Protein AF-A0A353R2F7-F1 (afdb_monomer)

Foldseek 3Di:
DWEADPNDTDDDFDAPVVDDPDPVCCSVPDDRRNDDQWDFDCDPPDDADTQKIDGDQQKIWGADPVSDTDDIDGPDWDQVPHPDDTDRHHDPDDYDYDD

Nearest PDB structures (foldseek):
  8x18-assembly1_A  TM=8.969E-01  e=1.016E-05  Xanthomonas campestris pv. campestris str. ATCC 33913
  8x18-assembly1_B  TM=9.208E-01  e=1.940E-05  Xanthomonas campestris pv. campestris str. ATCC 33913
  8iox-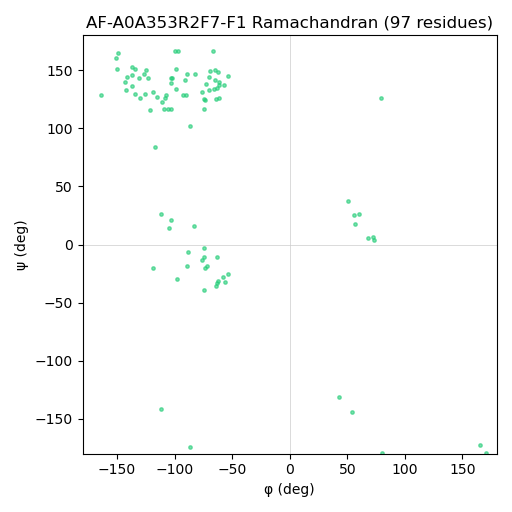assembly5_I  TM=8.883E-01  e=2.208E-05  Escherichia coli
  1txk-assembly1_A  TM=8.692E-01  e=5.122E-05  Escherichia coli
  8ip1-assembly1_A  TM=8.240E-01  e=1.267E-04  Escherichia coli

Radius of gyration: 16.74 Å; Cα contacts (8 Å, |Δi|>4): 137; chains: 1; bounding box: 38×36×47 Å

Structure (mmCIF, N/CA/C/O backbone):
data_AF-A0A353R2F7-F1
#
_entry.id   AF-A0A353R2F7-F1
#
loop_
_atom_site.group_PDB
_atom_site.id
_atom_site.type_symbol
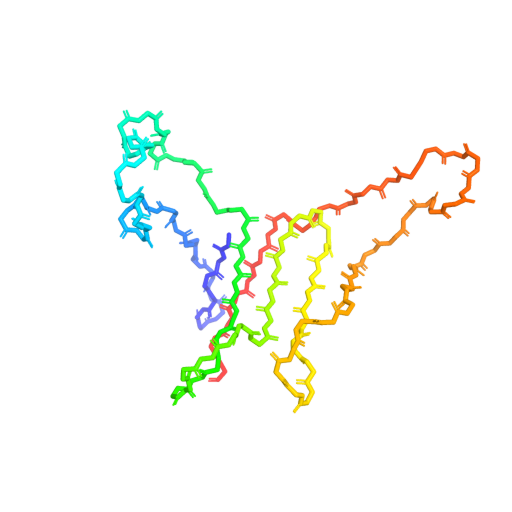_atom_site.label_atom_id
_atom_site.label_alt_id
_atom_site.label_comp_id
_atom_site.label_asym_id
_atom_site.label_entity_id
_atom_site.label_seq_id
_atom_site.pdbx_PDB_ins_code
_atom_site.Cartn_x
_atom_site.Cartn_y
_atom_site.Cartn_z
_atom_site.occupancy
_atom_site.B_iso_or_equiv
_atom_site.auth_seq_id
_atom_site.auth_comp_id
_atom_site.auth_asym_id
_atom_site.auth_atom_id
_atom_site.pdbx_PDB_model_num
ATOM 1 N N . ILE A 1 1 ? -0.934 -9.737 -1.947 1.00 96.88 1 ILE A N 1
ATOM 2 C CA . ILE A 1 1 ? -2.070 -9.200 -2.751 1.00 96.88 1 ILE A CA 1
ATOM 3 C C . ILE A 1 1 ? -2.659 -10.373 -3.510 1.00 96.88 1 ILE A C 1
ATOM 5 O O . ILE A 1 1 ? -1.889 -11.135 -4.081 1.00 96.88 1 ILE A O 1
ATOM 9 N N . HIS A 1 2 ? -3.978 -10.524 -3.511 1.00 97.81 2 HIS A N 1
ATOM 10 C CA . HIS A 1 2 ? -4.670 -11.637 -4.151 1.00 97.81 2 HIS A CA 1
ATOM 11 C C . HIS A 1 2 ? -5.681 -11.127 -5.168 1.00 97.81 2 HIS A C 1
ATOM 13 O O . HIS A 1 2 ? -6.346 -10.120 -4.928 1.00 97.81 2 HIS A O 1
ATOM 19 N N . 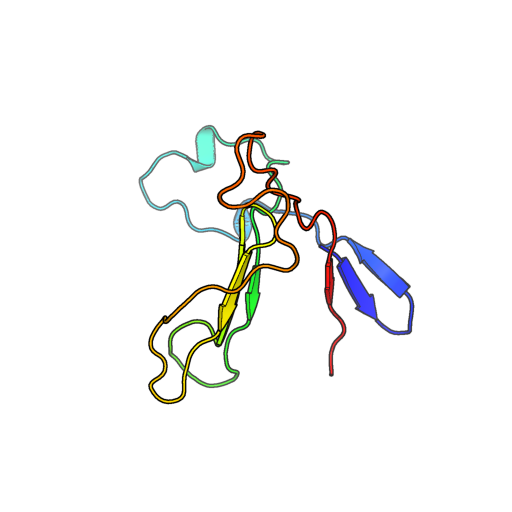VAL A 1 3 ? -5.803 -11.856 -6.270 1.00 97.25 3 VAL A N 1
ATOM 20 C CA . VAL A 1 3 ? -6.919 -11.744 -7.208 1.00 97.25 3 VAL A CA 1
ATOM 21 C C . VAL A 1 3 ? -7.991 -12.731 -6.751 1.00 97.25 3 VAL A C 1
ATOM 23 O O . VAL A 1 3 ? -7.665 -13.889 -6.479 1.00 97.25 3 VAL A O 1
ATOM 26 N N . LEU A 1 4 ? -9.227 -12.265 -6.600 1.00 97.50 4 LEU A N 1
ATOM 27 C CA . LEU A 1 4 ? -10.392 -13.068 -6.239 1.00 97.50 4 LEU A CA 1
ATOM 28 C C . LEU A 1 4 ? -11.269 -13.247 -7.482 1.00 97.50 4 LEU A C 1
ATOM 30 O O . LEU A 1 4 ? -11.774 -12.268 -8.021 1.00 97.50 4 LEU A O 1
ATOM 34 N N . GLU A 1 5 ? -11.429 -14.491 -7.925 1.00 96.44 5 GLU A N 1
ATOM 35 C CA . GLU A 1 5 ? -12.242 -14.879 -9.084 1.00 96.44 5 GLU A CA 1
ATOM 36 C C . GLU A 1 5 ? -13.078 -16.103 -8.690 1.00 96.44 5 GLU A C 1
ATOM 38 O O . GLU A 1 5 ? -12.547 -17.056 -8.117 1.00 96.44 5 GLU A O 1
ATOM 43 N N . ASP A 1 6 ? -14.392 -16.068 -8.933 1.00 94.69 6 ASP A N 1
ATOM 44 C CA . ASP A 1 6 ? -15.329 -17.158 -8.607 1.00 94.69 6 ASP A CA 1
ATOM 45 C C . ASP A 1 6 ? -15.226 -17.665 -7.150 1.00 94.69 6 ASP A C 1
ATOM 47 O O . ASP A 1 6 ? -15.308 -18.862 -6.860 1.00 94.69 6 ASP A O 1
ATOM 51 N N . GLY A 1 7 ? -15.002 -16.744 -6.204 1.00 94.75 7 GLY A N 1
ATOM 52 C CA . GLY A 1 7 ? -14.830 -17.059 -4.782 1.00 94.75 7 GLY A CA 1
ATOM 53 C C . GLY A 1 7 ? -13.499 -17.738 -4.427 1.00 94.75 7 GLY A C 1
ATOM 54 O O . GLY A 1 7 ? -13.308 -18.133 -3.275 1.00 94.75 7 GLY A O 1
ATOM 55 N N . GLN A 1 8 ? -12.567 -17.866 -5.374 1.00 96.88 8 GLN A N 1
ATOM 56 C CA . GLN A 1 8 ? -11.231 -18.419 -5.158 1.00 96.88 8 GLN A CA 1
ATOM 57 C C . GLN A 1 8 ? -10.164 -17.327 -5.226 1.00 96.88 8 GLN A C 1
ATOM 59 O O . GLN A 1 8 ? -10.061 -16.574 -6.192 1.00 96.88 8 GLN A O 1
ATOM 64 N N . ALA A 1 9 ? -9.345 -17.245 -4.178 1.00 97.88 9 ALA A N 1
ATOM 65 C CA . ALA A 1 9 ? -8.255 -16.285 -4.097 1.00 97.88 9 ALA A CA 1
ATOM 66 C C . ALA A 1 9 ? -6.951 -16.897 -4.620 1.00 97.88 9 ALA A C 1
ATOM 68 O O . ALA A 1 9 ? -6.509 -17.942 -4.139 1.00 97.88 9 ALA A O 1
ATOM 69 N N . ARG A 1 10 ? -6.286 -16.202 -5.544 1.00 97.25 10 ARG A N 1
ATOM 70 C CA . ARG A 1 10 ? -4.940 -16.532 -6.020 1.00 97.25 10 ARG A CA 1
ATOM 71 C C . ARG A 1 10 ? -3.984 -15.387 -5.723 1.00 97.25 10 ARG A C 1
ATOM 73 O O . ARG A 1 10 ? -4.261 -14.236 -6.051 1.00 97.2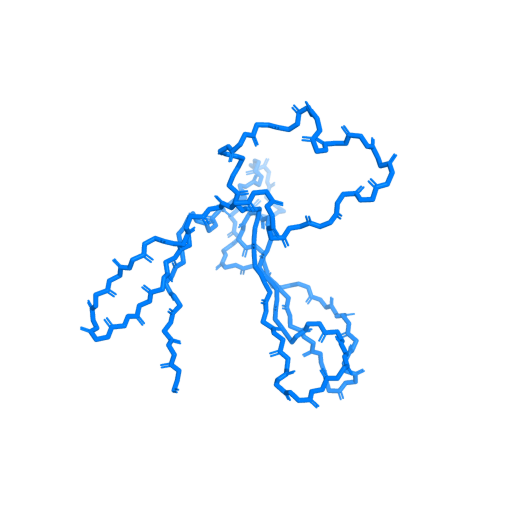5 10 ARG A O 1
ATOM 80 N N . GLU A 1 11 ? -2.828 -15.700 -5.148 1.00 96.75 11 GLU A N 1
ATOM 81 C CA . GLU A 1 11 ? -1.787 -14.699 -4.919 1.00 96.75 11 GLU A CA 1
ATOM 82 C C . GLU A 1 11 ? -1.263 -14.120 -6.246 1.00 96.75 11 GLU A C 1
ATOM 84 O O . GLU A 1 11 ? -0.985 -14.837 -7.216 1.00 96.75 11 GLU A O 1
ATOM 89 N N . LEU A 1 12 ? -1.130 -12.794 -6.288 1.00 95.75 12 LEU A N 1
ATOM 90 C CA . LEU A 1 12 ? -0.413 -12.092 -7.340 1.00 95.75 12 LEU A CA 1
ATOM 91 C C . LEU A 1 12 ? 1.068 -12.038 -6.965 1.00 95.75 12 LEU A C 1
ATOM 93 O O . LEU A 1 12 ? 1.482 -11.216 -6.147 1.00 95.75 12 LEU A O 1
ATOM 97 N N . MET A 1 13 ? 1.860 -12.902 -7.593 1.00 95.50 13 MET A N 1
ATOM 98 C CA . MET A 1 13 ? 3.302 -12.951 -7.368 1.00 95.50 13 ME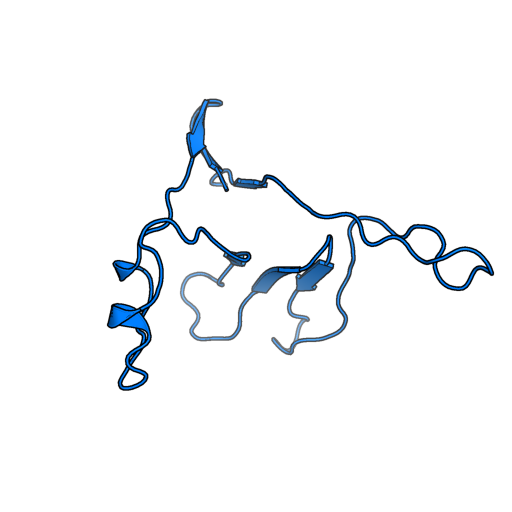T A CA 1
ATOM 99 C C . MET A 1 13 ? 3.991 -11.719 -7.954 1.00 95.50 13 MET A C 1
ATOM 101 O O . MET A 1 13 ? 3.758 -11.355 -9.111 1.00 95.50 13 MET A O 1
ATOM 105 N N . TYR A 1 14 ? 4.877 -11.111 -7.165 1.00 95.19 14 TYR A N 1
ATOM 106 C CA . TYR A 1 14 ? 5.792 -10.083 -7.650 1.00 95.19 14 TYR A CA 1
ATOM 107 C C . TYR A 1 14 ? 6.704 -10.654 -8.731 1.00 95.19 14 TYR A C 1
ATOM 109 O O . TYR A 1 14 ? 7.214 -11.771 -8.614 1.00 95.19 14 TYR A O 1
ATOM 117 N N . ARG A 1 15 ? 6.944 -9.854 -9.767 1.00 93.25 15 ARG A N 1
ATOM 118 C CA . ARG A 1 15 ? 7.982 -10.119 -10.751 1.00 93.25 15 ARG A CA 1
ATOM 119 C C . ARG A 1 15 ? 8.726 -8.818 -11.065 1.00 93.25 15 ARG A C 1
ATOM 121 O O . ARG A 1 15 ? 8.070 -7.791 -11.253 1.00 93.25 15 ARG A O 1
ATOM 128 N N . PRO A 1 16 ? 10.069 -8.840 -11.158 1.00 91.88 16 PRO A N 1
ATOM 129 C CA . PRO A 1 16 ? 10.846 -7.645 -11.493 1.00 91.88 16 PRO A CA 1
ATOM 130 C C . PRO A 1 16 ? 10.464 -7.011 -12.838 1.00 91.88 16 PRO A C 1
ATOM 132 O O . PRO A 1 16 ? 10.605 -5.806 -13.006 1.00 91.88 16 PRO A O 1
ATOM 135 N N . ASP A 1 17 ? 9.955 -7.801 -13.787 1.00 92.00 17 ASP A N 1
ATOM 136 C CA . ASP A 1 17 ? 9.560 -7.341 -15.124 1.00 92.00 17 ASP A CA 1
ATOM 1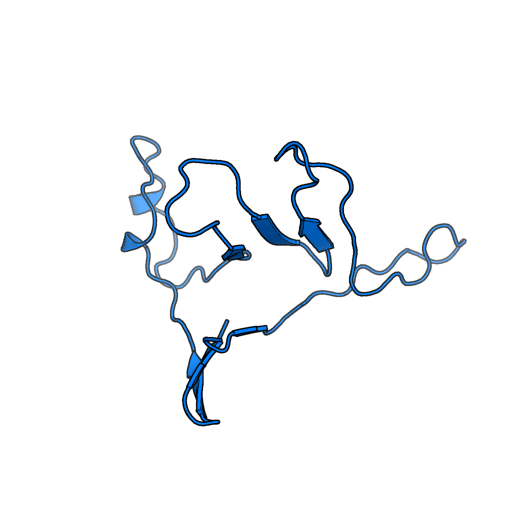37 C C . ASP A 1 17 ? 8.247 -6.541 -15.156 1.00 92.00 17 ASP A C 1
ATOM 139 O O . ASP A 1 17 ? 7.889 -5.998 -16.198 1.00 92.00 17 ASP A O 1
ATOM 143 N N . TYR A 1 18 ? 7.560 -6.388 -14.021 1.00 93.69 18 TYR A N 1
ATOM 144 C CA . TYR A 1 18 ? 6.471 -5.417 -13.875 1.00 93.69 18 TYR A CA 1
ATOM 145 C C . TYR A 1 18 ? 6.96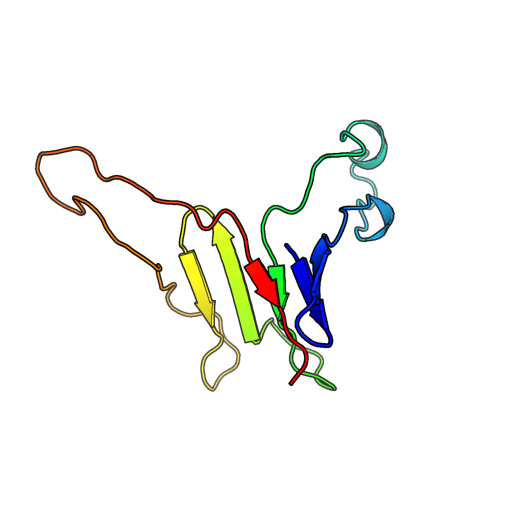0 -3.967 -13.751 1.00 93.69 18 TYR A C 1
ATOM 147 O O . TYR A 1 18 ? 6.149 -3.043 -13.816 1.00 93.69 18 TYR A O 1
ATOM 155 N N . PHE A 1 19 ? 8.265 -3.750 -13.562 1.00 93.81 19 PHE A N 1
ATOM 156 C CA . PHE A 1 19 ? 8.844 -2.437 -13.300 1.00 93.81 19 PHE A CA 1
ATOM 157 C C . PHE A 1 19 ? 9.980 -2.115 -14.272 1.00 93.81 19 PHE A C 1
ATOM 159 O O . PHE A 1 19 ? 10.769 -2.975 -14.660 1.00 93.81 19 PHE A O 1
ATOM 166 N N . THR A 1 20 ? 10.111 -0.831 -14.605 1.00 93.00 20 THR A N 1
ATOM 167 C CA . THR A 1 20 ? 11.262 -0.307 -15.346 1.00 93.00 20 THR A CA 1
ATOM 168 C C . THR A 1 20 ? 12.188 0.418 -14.380 1.00 93.00 20 THR A C 1
ATOM 170 O O . THR A 1 20 ? 11.822 1.446 -13.816 1.00 93.00 20 THR A O 1
ATOM 173 N N . TYR A 1 21 ? 13.412 -0.085 -14.225 1.00 91.56 21 TYR A N 1
ATOM 174 C CA . TYR A 1 21 ? 14.428 0.514 -13.347 1.00 91.56 21 TYR A CA 1
ATOM 175 C C . TYR A 1 21 ? 15.292 1.574 -14.046 1.00 91.56 21 TYR A C 1
ATOM 177 O O . TYR A 1 21 ? 16.102 2.240 -13.400 1.00 91.56 21 TYR A O 1
ATOM 185 N N . GLY A 1 22 ? 15.142 1.746 -15.363 1.00 91.19 22 GLY A N 1
ATOM 186 C CA . GLY A 1 22 ? 15.955 2.673 -16.151 1.00 91.19 22 GLY A CA 1
ATOM 187 C C . GLY A 1 22 ? 17.459 2.422 -15.975 1.00 91.19 22 GLY A C 1
ATOM 188 O O . GLY A 1 22 ? 17.900 1.289 -15.814 1.00 91.19 22 GLY A O 1
ATOM 189 N N . GLY A 1 23 ? 18.258 3.490 -15.973 1.00 93.06 23 GLY A N 1
ATOM 190 C CA . GLY A 1 23 ? 19.715 3.424 -15.786 1.00 93.06 23 GLY A CA 1
ATOM 191 C C . GLY A 1 23 ? 20.185 3.346 -14.329 1.00 93.06 23 GLY A C 1
ATOM 192 O O . GLY A 1 23 ? 21.350 3.626 -14.065 1.00 93.06 23 GLY A O 1
ATOM 193 N N . THR A 1 24 ? 19.305 3.030 -13.374 1.00 94.62 24 THR A N 1
ATOM 194 C CA . THR A 1 24 ? 19.643 3.067 -11.937 1.00 94.62 24 THR A CA 1
ATOM 195 C C . THR A 1 24 ? 20.554 1.921 -11.491 1.00 94.62 24 THR A C 1
ATOM 197 O O . THR A 1 24 ? 21.193 2.023 -10.448 1.00 94.62 24 THR A O 1
ATOM 200 N N . GLY A 1 25 ? 20.610 0.824 -12.256 1.00 93.06 25 GLY A N 1
ATOM 201 C CA . GLY A 1 25 ? 21.334 -0.397 -11.888 1.00 93.06 25 GLY A CA 1
ATOM 202 C C . GLY A 1 25 ? 20.662 -1.222 -10.783 1.00 93.06 25 GLY A C 1
ATOM 203 O O . GLY A 1 25 ? 21.226 -2.230 -10.357 1.00 93.06 25 GLY A O 1
ATOM 204 N N . LEU A 1 26 ? 19.472 -0.815 -10.319 1.00 91.75 26 LEU A N 1
ATOM 205 C CA . LEU A 1 26 ? 18.713 -1.516 -9.278 1.00 91.75 26 LEU A CA 1
ATOM 206 C C . LEU A 1 26 ? 18.283 -2.922 -9.715 1.00 91.75 26 LEU A C 1
ATOM 208 O O . LEU A 1 26 ? 18.288 -3.848 -8.909 1.00 91.75 26 LEU A O 1
ATOM 212 N N . ASP A 1 27 ? 18.001 -3.102 -11.002 1.00 88.94 27 ASP A N 1
ATOM 213 C CA . ASP A 1 27 ? 17.672 -4.383 -11.634 1.00 88.94 27 ASP A CA 1
ATOM 214 C C . ASP A 1 27 ? 18.726 -5.476 -11.385 1.00 88.94 27 ASP A C 1
ATOM 216 O O . ASP A 1 27 ? 18.405 -6.664 -11.388 1.00 88.94 27 ASP A O 1
ATOM 220 N N . LYS A 1 28 ? 19.981 -5.084 -11.131 1.00 89.94 28 LYS A N 1
ATOM 221 C CA . LYS A 1 28 ? 21.104 -6.005 -10.900 1.00 89.94 28 LYS A CA 1
ATOM 222 C C . LYS A 1 28 ? 21.291 -6.398 -9.439 1.00 89.94 28 LYS A C 1
ATOM 224 O O . LYS A 1 28 ? 21.997 -7.369 -9.176 1.00 89.94 28 LYS A O 1
ATOM 229 N N . ILE A 1 29 ? 20.729 -5.632 -8.503 1.00 93.56 29 ILE A N 1
ATOM 230 C CA . ILE A 1 29 ? 20.997 -5.786 -7.064 1.00 93.56 29 ILE A CA 1
ATOM 231 C C . ILE A 1 29 ? 19.756 -6.125 -6.242 1.00 93.56 29 ILE A C 1
ATOM 233 O O . ILE A 1 29 ? 19.895 -6.625 -5.127 1.00 93.56 29 ILE A O 1
ATOM 237 N N . LEU A 1 30 ? 18.552 -5.855 -6.753 1.00 92.31 30 LEU A N 1
ATOM 238 C CA . LEU A 1 30 ? 17.328 -6.155 -6.021 1.00 92.31 30 LEU A CA 1
ATOM 239 C C . LEU A 1 30 ? 17.050 -7.670 -5.995 1.00 92.31 30 LEU A C 1
ATOM 241 O O . LEU A 1 30 ? 17.183 -8.340 -7.024 1.00 92.31 30 LEU A O 1
ATOM 245 N N . PRO A 1 31 ? 16.617 -8.214 -4.842 1.00 92.38 31 PRO A N 1
ATOM 246 C CA . PRO A 1 31 ? 16.096 -9.572 -4.755 1.00 92.38 31 PRO A CA 1
ATOM 247 C C . PRO A 1 31 ? 14.966 -9.835 -5.756 1.00 92.38 31 PRO A C 1
ATOM 249 O O . PRO A 1 31 ? 14.132 -8.968 -6.035 1.00 92.38 31 PRO A O 1
ATOM 252 N N . LYS A 1 32 ? 14.910 -11.064 -6.280 1.00 89.19 32 LYS A N 1
ATOM 253 C CA . LYS A 1 32 ? 13.861 -11.474 -7.231 1.00 89.19 32 LYS A CA 1
ATOM 254 C C . LYS A 1 32 ? 12.491 -11.644 -6.569 1.00 89.19 32 LYS A C 1
ATOM 256 O O . LYS A 1 32 ? 11.484 -11.633 -7.266 1.00 89.19 32 LYS A O 1
ATOM 261 N N . ASP A 1 33 ? 12.466 -11.784 -5.252 1.00 90.62 33 ASP A N 1
ATOM 262 C CA . ASP A 1 33 ? 11.321 -12.075 -4.391 1.00 90.62 33 ASP A CA 1
ATOM 263 C C . ASP A 1 33 ? 10.944 -10.889 -3.482 1.00 90.62 33 ASP A C 1
ATOM 265 O O . ASP A 1 33 ? 10.354 -11.074 -2.424 1.00 90.62 33 ASP A O 1
ATOM 269 N N . LEU A 1 34 ? 11.255 -9.656 -3.906 1.00 92.94 34 LEU A N 1
ATOM 270 C CA . LEU A 1 34 ? 11.061 -8.429 -3.118 1.00 92.94 34 LEU A CA 1
ATOM 271 C C . LEU A 1 34 ? 9.613 -8.205 -2.632 1.00 92.94 34 LEU A C 1
ATOM 273 O O . LEU A 1 34 ? 9.396 -7.624 -1.570 1.00 92.94 34 LEU A O 1
ATOM 277 N N . GLY A 1 35 ? 8.627 -8.642 -3.418 1.00 93.25 35 GLY A N 1
ATOM 278 C CA . GLY A 1 35 ? 7.212 -8.388 -3.153 1.00 93.25 35 GLY A CA 1
ATOM 279 C C . GLY A 1 35 ? 6.749 -6.990 -3.582 1.00 93.25 35 GLY A C 1
ATOM 280 O O . GLY A 1 35 ? 7.504 -6.185 -4.129 1.00 93.25 35 GLY A O 1
ATOM 281 N N . PHE A 1 36 ? 5.468 -6.702 -3.345 1.00 96.06 36 PHE A N 1
ATOM 282 C CA . PHE A 1 36 ? 4.866 -5.398 -3.628 1.00 96.06 36 PHE A CA 1
ATOM 283 C C . PHE A 1 36 ? 4.789 -4.539 -2.365 1.00 96.06 36 PHE A C 1
ATOM 285 O O . PHE A 1 36 ? 4.295 -4.993 -1.337 1.00 96.06 36 PHE A O 1
ATOM 292 N N . ALA A 1 37 ? 5.189 -3.269 -2.463 1.00 95.50 37 ALA A N 1
ATOM 293 C CA . ALA A 1 37 ? 5.051 -2.299 -1.369 1.00 95.50 37 ALA A CA 1
ATOM 294 C C . ALA A 1 37 ? 3.613 -1.763 -1.190 1.00 95.50 37 ALA A C 1
ATOM 296 O O . ALA A 1 37 ? 3.312 -1.090 -0.206 1.00 95.50 37 ALA A O 1
ATOM 297 N N . GLY A 1 38 ? 2.744 -1.999 -2.171 1.00 96.69 38 GLY A N 1
ATOM 298 C CA . GLY A 1 38 ? 1.398 -1.449 -2.252 1.00 96.69 38 GLY A CA 1
ATOM 299 C C . GLY A 1 38 ? 0.829 -1.630 -3.655 1.00 96.69 38 GLY A C 1
ATOM 300 O O . GLY A 1 38 ? 1.440 -2.288 -4.499 1.00 96.69 38 GLY A O 1
ATOM 301 N N . PHE A 1 39 ? -0.328 -1.034 -3.915 1.00 96.44 39 PHE A N 1
ATOM 302 C CA . PHE A 1 39 ? -0.939 -1.018 -5.242 1.00 96.44 39 PHE A CA 1
ATOM 303 C C . PHE A 1 39 ? -1.745 0.261 -5.452 1.00 96.44 39 PHE A C 1
ATOM 305 O O . PHE A 1 39 ? -2.076 0.983 -4.509 1.00 96.44 39 PHE A O 1
ATOM 312 N N . ARG A 1 40 ? -2.067 0.527 -6.716 1.00 94.12 40 ARG A N 1
ATOM 313 C CA . ARG A 1 40 ? -2.911 1.642 -7.128 1.00 94.12 40 ARG A CA 1
ATOM 314 C C . ARG A 1 40 ? -3.937 1.188 -8.153 1.00 94.12 40 ARG A C 1
ATOM 316 O O . ARG A 1 40 ? -3.670 0.262 -8.915 1.00 94.12 40 ARG A O 1
ATOM 323 N N . VAL A 1 41 ? -5.075 1.863 -8.175 1.00 92.25 41 VAL A N 1
ATOM 324 C CA . VAL A 1 41 ? -6.155 1.658 -9.137 1.00 92.25 41 VAL A CA 1
ATOM 325 C C . VAL A 1 41 ? -6.168 2.844 -10.090 1.00 92.25 41 VAL A C 1
ATOM 327 O O . VAL A 1 41 ? -6.146 4.002 -9.667 1.00 92.25 41 VAL A O 1
ATOM 330 N N . LEU A 1 42 ? -6.156 2.542 -11.384 1.00 89.94 42 LEU A N 1
ATOM 331 C CA . LEU A 1 42 ? -6.183 3.531 -12.456 1.00 89.94 42 LEU A CA 1
ATOM 332 C C . LEU A 1 42 ? -7.608 3.680 -12.986 1.00 89.94 42 LEU A C 1
ATOM 334 O O . LEU A 1 42 ? -8.381 2.725 -12.962 1.00 89.94 42 LEU A O 1
ATOM 338 N N . ASN A 1 43 ? -7.931 4.867 -13.495 1.00 86.00 43 ASN A N 1
ATOM 339 C CA . ASN A 1 43 ? -9.162 5.071 -14.248 1.00 86.00 43 ASN A CA 1
ATOM 340 C C . ASN A 1 43 ? -9.017 4.449 -15.641 1.00 86.00 43 ASN A C 1
ATOM 342 O O . ASN A 1 43 ? -8.087 4.781 -16.377 1.00 86.00 43 ASN A O 1
ATOM 346 N N . GLU A 1 44 ? -9.940 3.566 -16.012 1.00 82.31 44 GLU A N 1
ATOM 347 C CA . GLU A 1 44 ? -9.947 2.952 -17.339 1.00 82.31 44 GLU A CA 1
ATOM 348 C C . GLU A 1 44 ? -10.105 4.016 -18.439 1.00 82.31 44 GLU A C 1
ATOM 350 O O . GLU A 1 44 ? -10.892 4.956 -18.315 1.00 82.31 44 GLU A O 1
ATOM 355 N N . GLY A 1 45 ? -9.328 3.887 -19.519 1.00 79.25 45 GLY A N 1
ATOM 356 C CA . GLY A 1 45 ? -9.437 4.755 -20.696 1.00 79.25 45 GLY A CA 1
ATOM 357 C C . GLY A 1 45 ? -9.029 6.219 -20.486 1.00 79.25 45 GLY A C 1
ATOM 358 O O . GLY A 1 45 ? -9.182 7.021 -21.407 1.00 79.25 45 GLY A O 1
ATOM 359 N N . LYS A 1 46 ? -8.499 6.588 -19.312 1.00 73.50 46 LYS A N 1
ATOM 360 C CA . LYS A 1 46 ? -7.958 7.924 -19.040 1.00 73.50 46 LYS A CA 1
ATOM 361 C C . LYS A 1 46 ? -6.461 7.864 -18.782 1.00 73.50 46 LYS A C 1
ATOM 363 O O . LYS A 1 46 ? -6.001 7.172 -17.878 1.00 73.50 46 LYS A O 1
ATOM 368 N N . GLU A 1 47 ? -5.711 8.678 -19.516 1.00 75.38 47 GLU A N 1
ATOM 369 C CA . GLU A 1 47 ? -4.378 9.068 -19.068 1.00 75.38 47 GLU A CA 1
ATOM 370 C C . GLU A 1 47 ? -4.521 10.076 -17.923 1.00 75.38 47 GLU A C 1
ATOM 372 O O . GLU A 1 47 ? -5.220 11.082 -18.051 1.00 75.38 47 GLU A O 1
ATOM 377 N N . GLY A 1 48 ? -3.913 9.783 -16.775 1.00 77.62 48 GLY A N 1
ATOM 378 C CA . GLY A 1 48 ? -4.074 10.603 -15.581 1.00 77.62 48 GLY A CA 1
ATOM 379 C C . GLY A 1 48 ? -3.489 9.967 -14.318 1.00 77.62 48 GLY A C 1
ATOM 380 O O . GLY A 1 48 ? -2.895 8.885 -14.377 1.00 77.62 48 GLY A O 1
ATOM 381 N N . PRO A 1 49 ? -3.614 10.653 -13.170 1.00 84.12 49 PRO A N 1
ATOM 382 C CA . PRO A 1 49 ? -3.166 10.138 -11.881 1.00 84.12 49 PRO A CA 1
ATOM 383 C C . PRO A 1 49 ? -3.989 8.922 -11.433 1.00 84.12 49 PRO A C 1
ATOM 385 O O . PRO A 1 49 ? -5.047 8.620 -11.991 1.00 84.12 49 PRO A O 1
ATOM 388 N N . ASP A 1 50 ? -3.486 8.206 -10.421 1.00 87.69 50 ASP A N 1
ATOM 389 C CA . ASP A 1 50 ? -4.248 7.110 -9.823 1.00 87.69 50 ASP A CA 1
ATOM 390 C C . ASP A 1 50 ? -5.524 7.612 -9.136 1.00 87.69 50 ASP A C 1
ATOM 392 O O . ASP A 1 50 ? -5.534 8.668 -8.503 1.00 87.69 50 ASP A O 1
ATOM 396 N N . TRP A 1 51 ? -6.605 6.837 -9.267 1.00 88.31 51 TRP A N 1
ATOM 397 C CA . TRP A 1 51 ? -7.861 7.099 -8.566 1.00 88.31 51 TRP A CA 1
ATOM 398 C C . TRP A 1 51 ? -7.751 6.730 -7.088 1.00 88.31 51 TRP A C 1
ATOM 400 O O . TRP A 1 51 ? -8.246 7.458 -6.236 1.00 88.31 51 TRP A O 1
ATOM 410 N N . LEU A 1 52 ? -7.074 5.623 -6.778 1.00 91.75 52 LEU A N 1
ATOM 411 C CA . LEU A 1 52 ? -6.920 5.085 -5.428 1.00 91.75 52 LEU A CA 1
ATOM 412 C C . LEU A 1 52 ? -5.521 4.489 -5.279 1.00 91.75 52 LEU A C 1
ATOM 414 O O . LEU A 1 52 ? -5.047 3.806 -6.184 1.00 91.75 52 LEU A O 1
ATOM 418 N N . ALA A 1 53 ? -4.870 4.692 -4.137 1.00 94.62 53 ALA A N 1
ATOM 419 C CA . ALA A 1 53 ? -3.577 4.082 -3.843 1.00 94.62 53 ALA A CA 1
ATOM 420 C C . ALA A 1 53 ? -3.472 3.659 -2.375 1.00 94.62 53 ALA A C 1
ATOM 422 O O . ALA A 1 53 ? -3.768 4.448 -1.477 1.00 94.62 53 ALA A O 1
ATOM 423 N N . PHE A 1 54 ? -2.997 2.434 -2.150 1.00 97.31 54 PHE A N 1
ATOM 424 C CA . PHE A 1 54 ? -2.657 1.875 -0.841 1.00 97.31 54 PHE A CA 1
ATOM 425 C C . PHE A 1 54 ? -1.143 1.711 -0.743 1.00 97.31 54 PHE A C 1
ATOM 427 O O . PHE A 1 54 ? -0.546 1.011 -1.564 1.00 97.31 54 PHE A O 1
ATOM 434 N N . GLN A 1 55 ? -0.522 2.334 0.259 1.00 96.38 55 GLN A N 1
ATOM 435 C CA . GLN A 1 55 ? 0.912 2.202 0.513 1.00 96.38 55 GLN A CA 1
ATOM 436 C C . GLN A 1 55 ? 1.265 2.686 1.924 1.00 96.38 55 GLN A C 1
ATOM 438 O O . GLN A 1 55 ? 0.958 3.819 2.284 1.00 96.38 55 GLN A O 1
ATOM 443 N N . GLY A 1 56 ? 1.989 1.852 2.675 1.00 96.50 56 GLY A N 1
ATOM 444 C CA . GLY A 1 56 ? 2.527 2.198 3.993 1.00 96.50 56 GLY A CA 1
ATOM 445 C C . GLY A 1 56 ? 1.500 2.112 5.127 1.00 96.50 56 GLY A C 1
ATOM 446 O O . GLY A 1 56 ? 0.441 2.734 5.083 1.00 96.50 56 GLY A O 1
ATOM 447 N N . ALA A 1 57 ? 1.836 1.352 6.175 1.00 97.69 57 ALA A N 1
ATOM 448 C CA . ALA A 1 57 ? 0.942 1.067 7.299 1.00 97.69 57 ALA A CA 1
ATOM 449 C C . ALA A 1 57 ? -0.494 0.755 6.819 1.00 97.69 57 ALA A C 1
ATOM 451 O O . ALA A 1 57 ? -0.675 -0.073 5.924 1.00 97.69 57 ALA A O 1
ATOM 452 N N . SER A 1 58 ? -1.511 1.383 7.403 1.00 98.00 58 SER A N 1
ATOM 453 C CA . SER A 1 58 ? -2.905 1.253 6.972 1.00 98.00 58 SER A CA 1
ATOM 454 C C . SER A 1 58 ? -3.377 2.466 6.170 1.00 98.00 58 SER A C 1
ATOM 456 O O . SER A 1 58 ? -4.578 2.716 6.091 1.00 98.00 58 SER A O 1
ATOM 458 N N . TYR A 1 59 ? -2.453 3.238 5.587 1.00 97.75 59 TYR A N 1
ATOM 459 C CA . TYR A 1 59 ? -2.779 4.446 4.838 1.00 97.75 59 TYR A CA 1
ATOM 460 C C . TYR A 1 59 ? -3.205 4.142 3.405 1.00 97.75 59 TYR A C 1
ATOM 462 O O . TYR A 1 59 ? -2.701 3.235 2.736 1.00 97.75 59 TYR A O 1
ATOM 470 N N . PHE A 1 60 ? -4.123 4.968 2.920 1.00 96.62 60 PHE A N 1
ATOM 471 C CA . PHE A 1 60 ? -4.535 5.004 1.529 1.00 96.62 60 PHE A CA 1
ATOM 472 C C . PHE A 1 60 ? -5.002 6.405 1.150 1.00 96.62 60 PHE A C 1
ATOM 474 O O . PHE A 1 60 ? -5.336 7.231 2.001 1.00 96.62 60 PHE A O 1
ATOM 481 N N . ARG A 1 61 ? -5.030 6.688 -0.147 1.00 93.69 61 ARG A N 1
ATOM 482 C CA . ARG A 1 61 ? -5.492 7.968 -0.689 1.00 93.69 61 ARG A CA 1
ATOM 483 C C . ARG A 1 61 ? -6.364 7.747 -1.910 1.00 93.69 61 ARG A C 1
ATOM 485 O O . ARG A 1 61 ? -6.156 6.781 -2.635 1.00 93.69 61 ARG A O 1
ATOM 492 N N . THR A 1 62 ? -7.273 8.681 -2.152 1.00 90.88 62 THR A N 1
ATOM 493 C CA . THR A 1 62 ? -8.099 8.741 -3.361 1.00 90.88 62 THR A CA 1
ATOM 494 C C . THR A 1 62 ? -7.944 10.104 -4.027 1.00 90.88 62 THR A C 1
ATOM 496 O O . THR A 1 62 ? -7.704 11.103 -3.339 1.00 90.88 62 THR A O 1
ATOM 499 N N . SER A 1 63 ? -8.081 10.165 -5.350 1.00 86.94 63 SER A N 1
ATOM 500 C CA . SER A 1 63 ? -8.197 11.437 -6.057 1.00 86.94 63 SER A CA 1
ATOM 501 C C . SER A 1 63 ? -9.547 12.096 -5.753 1.00 86.94 63 SER A C 1
ATOM 503 O O . SER A 1 63 ? -10.561 11.426 -5.539 1.00 86.94 63 SER A O 1
ATOM 505 N N . GLY A 1 64 ? -9.540 13.428 -5.668 1.00 81.00 64 GLY A N 1
ATOM 506 C CA . GLY A 1 64 ? -10.755 14.239 -5.583 1.00 81.00 64 GLY A CA 1
ATOM 507 C C . GLY A 1 64 ? -11.325 14.584 -6.969 1.00 81.00 64 GLY A C 1
ATOM 508 O O . GLY A 1 64 ? -10.771 14.170 -7.983 1.00 81.00 64 GLY A O 1
ATOM 509 N N . PRO A 1 65 ? -12.378 15.419 -7.048 1.00 81.19 65 PRO A N 1
ATOM 510 C CA . PRO A 1 65 ? -13.046 15.778 -8.310 1.00 81.19 65 PRO A CA 1
ATOM 511 C C . PRO A 1 65 ? -12.169 16.543 -9.319 1.00 81.19 65 PRO A C 1
ATOM 513 O O . PRO A 1 65 ? -12.571 16.721 -10.463 1.00 81.19 65 PRO A O 1
ATOM 516 N N . PHE A 1 66 ? -10.991 17.008 -8.900 1.00 83.25 66 PHE A N 1
ATOM 517 C CA . PHE A 1 66 ? -10.014 17.694 -9.751 1.00 83.25 66 PHE A CA 1
ATOM 518 C C . PHE A 1 66 ? -8.810 16.812 -10.103 1.00 83.25 66 PHE A C 1
ATOM 520 O O . PHE A 1 66 ? -7.774 17.334 -10.503 1.00 83.25 66 PHE A O 1
ATOM 527 N N . ASP A 1 67 ? -8.906 15.498 -9.870 1.00 78.44 67 ASP A N 1
ATOM 528 C CA . ASP A 1 67 ? -7.833 14.523 -10.097 1.00 78.44 67 ASP A CA 1
ATOM 529 C C . ASP A 1 67 ? -6.521 14.846 -9.346 1.00 78.44 67 ASP A C 1
ATOM 531 O O . ASP A 1 67 ? -5.460 14.304 -9.631 1.00 78.44 67 ASP A O 1
ATOM 535 N N . GLN A 1 68 ? -6.574 15.710 -8.330 1.00 80.25 68 GLN A N 1
ATOM 536 C CA . GLN A 1 68 ? -5.420 16.062 -7.511 1.00 80.25 68 GLN A CA 1
ATOM 537 C C . GLN A 1 68 ? -5.311 15.131 -6.300 1.00 80.25 68 GLN A C 1
ATOM 539 O O . GLN A 1 68 ? -6.317 14.811 -5.657 1.00 80.25 68 GLN A O 1
ATOM 544 N N . TYR A 1 69 ? -4.080 14.750 -5.940 1.00 75.69 69 TYR A N 1
ATOM 545 C CA . TYR A 1 69 ? -3.835 14.126 -4.641 1.00 75.69 69 TYR A CA 1
ATOM 546 C C . TYR A 1 69 ? -4.155 15.099 -3.511 1.00 75.69 69 TYR A C 1
ATOM 548 O O . TYR A 1 69 ? -3.622 16.207 -3.452 1.00 75.69 69 TYR A O 1
ATOM 556 N N . GLY A 1 70 ? -5.022 14.647 -2.611 1.00 77.00 70 GLY A N 1
ATOM 557 C CA . GLY A 1 70 ? -5.391 15.355 -1.396 1.00 77.00 70 GLY A CA 1
ATOM 558 C C . GLY A 1 70 ? -4.890 14.642 -0.143 1.00 77.00 70 GLY A C 1
ATOM 559 O O . GLY A 1 70 ? -3.788 14.096 -0.096 1.00 77.00 70 GLY A O 1
ATOM 560 N N . LEU A 1 71 ? -5.731 14.664 0.889 1.00 85.75 71 LEU A N 1
ATOM 561 C CA . LEU A 1 71 ? -5.470 14.023 2.173 1.00 85.75 71 LEU A CA 1
ATOM 562 C C . LEU A 1 71 ? -5.398 12.495 2.036 1.00 85.75 71 LEU A C 1
ATOM 564 O O . LEU A 1 71 ? -6.066 11.894 1.196 1.00 85.75 71 LEU A O 1
ATOM 568 N N . SER A 1 72 ? -4.605 11.870 2.904 1.00 92.75 72 SER A N 1
ATOM 569 C CA . SER A 1 72 ? -4.647 10.419 3.100 1.00 92.75 72 SER A CA 1
ATOM 570 C C . SER A 1 72 ? -5.665 10.069 4.181 1.00 92.75 72 SER A C 1
ATOM 572 O O . SER A 1 72 ? -5.832 10.807 5.153 1.00 92.75 72 SER A O 1
ATOM 574 N N . ALA A 1 73 ? -6.306 8.920 4.027 1.00 95.12 73 ALA A N 1
ATOM 575 C CA . ALA A 1 73 ? -7.016 8.232 5.091 1.00 95.12 73 ALA A CA 1
ATOM 576 C C . ALA A 1 73 ? -6.136 7.099 5.641 1.00 95.12 73 ALA A C 1
ATOM 578 O O . ALA A 1 73 ? -5.134 6.718 5.032 1.00 95.1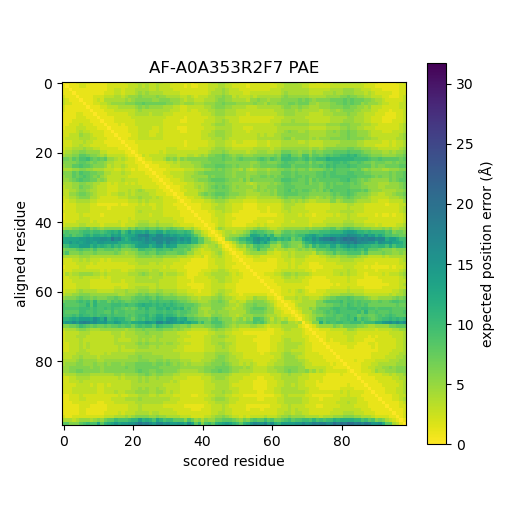2 73 ALA A O 1
ATOM 579 N N . ARG A 1 74 ? -6.517 6.553 6.796 1.00 97.44 74 ARG A N 1
ATOM 580 C CA . ARG A 1 74 ? -5.935 5.326 7.348 1.00 97.44 74 ARG A CA 1
ATOM 581 C C . ARG A 1 74 ? -7.027 4.421 7.895 1.00 97.44 74 ARG A C 1
ATOM 583 O O . ARG A 1 74 ? -8.025 4.924 8.403 1.00 97.44 74 ARG A O 1
ATOM 590 N N . GLY A 1 75 ? -6.842 3.108 7.777 1.00 97.38 75 GLY A N 1
ATOM 591 C CA . GLY A 1 75 ? -7.823 2.116 8.220 1.00 97.38 75 GLY A CA 1
ATOM 592 C C . GLY A 1 75 ? -8.052 2.144 9.731 1.00 97.38 75 GLY A C 1
ATOM 593 O O . GLY A 1 75 ? -9.177 1.966 10.187 1.00 97.38 75 GLY A O 1
ATOM 594 N N . VAL A 1 76 ? -6.997 2.408 10.506 1.00 98.00 76 VAL A N 1
ATOM 595 C CA . VAL A 1 76 ? -7.082 2.524 11.963 1.00 98.00 76 VAL A CA 1
ATOM 596 C C . VAL A 1 76 ? -6.024 3.491 12.500 1.00 98.00 76 VAL A C 1
ATOM 598 O O . VAL A 1 76 ? -4.957 3.665 11.910 1.00 98.00 76 VAL A O 1
ATOM 601 N N . ALA A 1 77 ? -6.340 4.126 13.624 1.00 98.06 77 ALA A N 1
ATOM 602 C CA . ALA A 1 77 ? -5.454 4.987 14.397 1.00 98.06 77 ALA A CA 1
ATOM 603 C C . ALA A 1 77 ? -5.428 4.480 15.841 1.00 98.06 77 ALA A C 1
ATOM 605 O O . ALA A 1 77 ? -6.495 4.270 16.419 1.00 98.06 77 ALA A O 1
ATOM 606 N N . ILE A 1 78 ? -4.243 4.277 16.416 1.00 98.31 78 ILE A N 1
ATOM 607 C CA . ILE A 1 78 ? -4.085 3.757 17.779 1.00 98.31 78 ILE A CA 1
ATOM 608 C C . ILE A 1 78 ? -3.122 4.666 18.534 1.00 98.31 78 ILE A C 1
ATOM 610 O O . ILE A 1 78 ? -2.014 4.915 18.071 1.00 98.31 78 ILE A O 1
ATOM 614 N N . ASN A 1 79 ? -3.557 5.166 19.691 1.00 98.31 79 ASN A N 1
ATOM 615 C CA . ASN A 1 79 ? -2.781 6.052 20.566 1.00 98.31 79 ASN A CA 1
ATOM 616 C C . ASN A 1 79 ? -2.258 7.337 19.897 1.00 98.31 79 A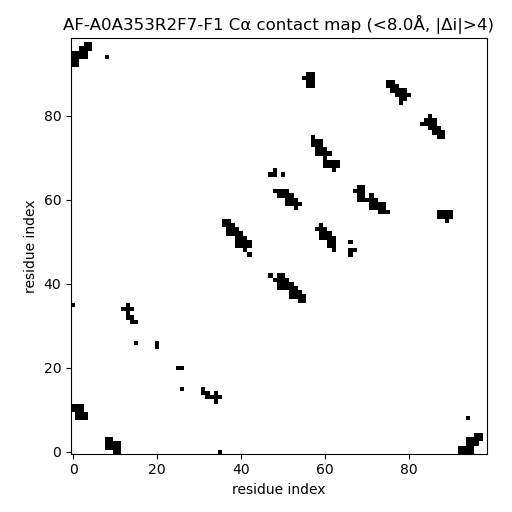SN A C 1
ATOM 618 O O . ASN A 1 79 ? -1.279 7.931 20.341 1.00 98.31 79 ASN A O 1
ATOM 622 N N . THR A 1 80 ? -2.913 7.810 18.833 1.00 98.06 80 THR A N 1
ATOM 623 C CA . THR A 1 80 ? -2.535 9.075 18.194 1.00 98.06 80 THR A CA 1
ATOM 624 C C . THR A 1 80 ? -2.681 10.233 19.180 1.00 98.06 80 THR A C 1
ATOM 626 O O . THR A 1 80 ? -3.766 10.461 19.715 1.00 98.06 80 THR A O 1
ATOM 629 N N . ALA A 1 81 ? -1.602 11.000 19.353 1.00 97.62 81 ALA A N 1
ATOM 630 C CA . ALA A 1 81 ? -1.532 12.166 20.238 1.00 97.62 81 ALA A CA 1
ATOM 631 C C . ALA A 1 81 ? -1.809 11.868 21.729 1.00 97.62 81 ALA A C 1
ATOM 633 O O . ALA A 1 81 ? -2.227 12.762 22.468 1.00 97.62 81 ALA A O 1
ATOM 634 N N . LEU A 1 82 ? -1.557 10.633 22.173 1.00 98.31 82 LEU A N 1
ATOM 635 C CA . LEU A 1 82 ? -1.559 10.254 23.587 1.00 98.31 82 LEU A CA 1
ATOM 636 C C . LEU A 1 82 ? -0.128 10.252 24.169 1.00 98.31 82 LEU A C 1
ATOM 638 O O . LEU A 1 82 ? 0.840 10.334 23.410 1.00 98.31 82 LEU A O 1
ATOM 642 N N . PRO A 1 83 ? 0.035 10.203 25.507 1.00 98.31 83 PRO A N 1
ATOM 643 C CA . PRO A 1 83 ? 1.347 10.031 26.136 1.00 98.31 83 PRO A CA 1
ATOM 644 C C . PRO A 1 83 ? 2.027 8.699 25.784 1.00 98.31 83 PRO A C 1
ATOM 646 O O . PRO A 1 83 ? 3.256 8.628 25.749 1.00 98.31 83 PRO A O 1
ATOM 649 N N . GLU A 1 84 ? 1.246 7.644 25.547 1.00 98.06 84 GLU A N 1
ATOM 650 C CA . GLU A 1 84 ? 1.727 6.361 25.039 1.00 98.06 84 GLU A CA 1
ATOM 651 C C . GLU A 1 84 ? 2.182 6.478 23.570 1.00 98.06 84 GLU A C 1
ATOM 653 O O . GLU A 1 84 ? 1.616 7.271 22.815 1.00 98.06 84 GLU A O 1
ATOM 658 N N . PRO A 1 85 ? 3.175 5.682 23.120 1.00 98.38 85 PRO A N 1
ATOM 659 C CA . PRO A 1 85 ? 3.594 5.688 21.722 1.00 98.38 85 PRO A CA 1
ATOM 660 C C . PRO A 1 85 ? 2.443 5.380 20.755 1.00 98.38 85 PRO A C 1
ATOM 662 O O . PRO A 1 85 ? 1.667 4.448 20.976 1.00 98.38 85 PRO A O 1
ATOM 665 N N . GLU A 1 86 ? 2.377 6.134 19.655 1.00 98.62 86 GLU A N 1
ATOM 666 C CA . GLU A 1 86 ? 1.458 5.843 18.555 1.00 98.62 86 GLU A CA 1
ATOM 667 C C . GLU A 1 86 ? 1.836 4.518 17.883 1.00 98.62 86 GLU A C 1
ATOM 669 O O . GLU A 1 86 ? 3.000 4.270 17.554 1.00 98.62 86 GLU A O 1
ATOM 674 N N . GLU A 1 87 ? 0.832 3.680 17.643 1.00 98.50 87 GLU A N 1
ATOM 675 C CA . GLU A 1 87 ? 0.987 2.444 16.888 1.00 98.50 87 GLU A CA 1
ATOM 676 C C . GLU A 1 87 ? 0.440 2.634 15.471 1.00 98.50 87 GLU A C 1
ATOM 678 O O . GLU A 1 87 ? -0.624 3.224 15.263 1.00 98.50 87 GLU A O 1
ATOM 683 N N . PHE A 1 88 ? 1.157 2.092 14.482 1.00 98.19 88 PHE A N 1
ATOM 684 C CA . PHE A 1 88 ? 0.814 2.198 13.061 1.00 98.19 88 PHE A CA 1
ATOM 685 C C . PHE A 1 88 ? 0.530 0.812 12.465 1.00 98.19 88 PHE A C 1
ATOM 687 O O . PHE A 1 88 ? 1.422 0.202 11.868 1.00 98.19 88 PHE A O 1
ATOM 694 N N . PRO A 1 89 ? -0.700 0.284 12.603 1.00 98.06 89 PRO A N 1
ATOM 695 C CA . PRO A 1 89 ? -1.052 -1.019 12.050 1.00 98.06 89 PRO A CA 1
ATOM 696 C C . PRO A 1 89 ? -0.935 -1.054 10.528 1.00 98.06 89 PRO A C 1
ATOM 698 O O . PRO A 1 89 ? -1.183 -0.049 9.857 1.00 98.06 89 PRO A O 1
ATOM 701 N N . LEU A 1 90 ? -0.595 -2.227 9.990 1.00 97.69 90 LEU A N 1
ATOM 702 C CA . LEU A 1 90 ? -0.416 -2.454 8.559 1.00 97.69 90 LEU A CA 1
ATOM 703 C C . LEU A 1 90 ? -1.624 -3.160 7.945 1.00 97.69 90 LEU A C 1
ATOM 705 O O . LEU A 1 90 ? -2.153 -4.110 8.523 1.00 97.69 90 LEU A O 1
ATOM 709 N N . PHE A 1 91 ? -1.976 -2.785 6.715 1.00 98.06 91 PHE A N 1
ATOM 710 C CA . PHE A 1 91 ? -2.662 -3.727 5.836 1.00 98.06 91 PHE A CA 1
ATOM 711 C C . PHE A 1 91 ? -1.654 -4.761 5.329 1.00 98.06 91 PHE A C 1
ATOM 713 O O . PHE A 1 91 ? -0.697 -4.419 4.637 1.00 98.06 91 PHE A O 1
ATOM 720 N N . THR A 1 92 ? -1.859 -6.027 5.687 1.00 95.62 92 THR A N 1
ATOM 721 C CA . THR A 1 92 ? -0.936 -7.120 5.339 1.00 95.62 92 THR A CA 1
ATOM 722 C C . THR A 1 92 ? -1.384 -7.907 4.115 1.00 95.62 92 THR A C 1
ATOM 724 O O . THR A 1 92 ? -0.547 -8.438 3.390 1.00 95.62 92 THR A O 1
ATOM 727 N N . GLN A 1 93 ? -2.694 -7.989 3.870 1.00 96.62 93 GLN A N 1
ATOM 728 C CA . GLN A 1 93 ? -3.272 -8.743 2.765 1.00 96.62 93 GLN A CA 1
ATOM 729 C C . GLN A 1 93 ? -4.451 -7.995 2.147 1.00 96.62 93 GLN A C 1
ATOM 731 O O . GLN A 1 93 ? -5.228 -7.343 2.839 1.00 96.62 93 GLN A O 1
ATOM 736 N N . PHE A 1 94 ? -4.571 -8.128 0.829 1.00 97.88 94 PHE A N 1
ATOM 737 C CA . PHE A 1 94 ? -5.649 -7.559 0.027 1.00 97.88 94 PHE A CA 1
ATOM 738 C C . PHE A 1 94 ? -6.221 -8.649 -0.870 1.00 97.88 94 PHE A C 1
ATOM 740 O O . PHE A 1 94 ? -5.452 -9.463 -1.391 1.00 97.88 94 PHE A O 1
ATOM 747 N N . TRP A 1 95 ? -7.536 -8.624 -1.067 1.00 97.62 95 TRP A N 1
ATOM 748 C CA . TRP A 1 95 ? -8.267 -9.450 -2.025 1.00 97.62 95 TRP A CA 1
ATOM 749 C C . TRP A 1 95 ? -9.000 -8.508 -2.968 1.00 97.62 95 TRP A C 1
ATOM 751 O O . TRP A 1 95 ? -9.820 -7.709 -2.523 1.00 97.62 95 TRP A O 1
ATOM 761 N N . LEU A 1 96 ? -8.627 -8.550 -4.241 1.00 96.38 96 LEU A N 1
ATOM 762 C CA . LEU A 1 96 ? -9.153 -7.682 -5.283 1.00 96.38 96 LEU A CA 1
ATOM 763 C C . LEU A 1 96 ? -10.030 -8.528 -6.201 1.00 96.38 96 LEU A C 1
ATOM 765 O O . LEU A 1 96 ? -9.531 -9.458 -6.830 1.00 96.38 96 LEU A O 1
ATOM 769 N N . GLU A 1 97 ? -11.317 -8.211 -6.243 1.00 95.62 97 GLU A N 1
ATOM 770 C CA . GLU A 1 97 ? -12.309 -8.862 -7.098 1.00 95.62 97 GLU A CA 1
ATOM 771 C C . GLU A 1 97 ? -12.626 -7.962 -8.294 1.00 95.62 97 GLU A C 1
ATOM 773 O O . GLU A 1 97 ? -12.647 -6.733 -8.164 1.00 95.62 97 GLU A O 1
ATOM 778 N N . GLN A 1 98 ? -12.836 -8.567 -9.462 1.00 85.69 98 GLN A N 1
ATOM 779 C CA . GLN A 1 98 ? -13.290 -7.833 -10.638 1.00 85.69 98 GLN A CA 1
ATOM 780 C C . GLN A 1 98 ? -14.788 -7.528 -10.492 1.00 85.69 98 GLN A C 1
ATOM 782 O O . GLN A 1 98 ? -15.561 -8.415 -10.139 1.00 85.69 98 GLN A O 1
ATOM 787 N N . ALA A 1 99 ? -15.168 -6.268 -10.718 1.00 69.88 99 ALA A N 1
ATOM 788 C CA . ALA A 1 99 ? -16.562 -5.821 -10.664 1.00 69.88 99 ALA A CA 1
ATOM 789 C C . ALA A 1 99 ? -17.355 -6.213 -11.919 1.00 69.88 99 ALA A C 1
ATOM 791 O O . ALA A 1 99 ? -16.732 -6.293 -13.004 1.00 69.88 99 ALA A O 1
#

Sequence (99 aa):
IHVLEDGQARELMYRPDYFTYGGTGLDKILPKDLGFAGFRVLNEGKEGPDWLAFQGASYFRTSGPFDQYGLSARGVAINTALPEPEEFPLFTQFWLEQA

Solvent-accessible surface area (backbone atoms only — not comparable to full-atom values): 6404 Å² total; per-residue (Å²): 83,24,44,36,55,97,92,43,75,43,76,61,77,59,54,70,86,82,57,85,56,77,93,71,60,50,81,81,71,57,67,76,79,73,58,74,80,56,55,69,42,69,54,84,99,52,93,74,66,60,45,32,38,39,54,57,50,33,30,32,38,47,40,48,100,80,64,43,85,66,70,70,49,59,79,67,84,40,51,72,94,48,97,55,78,64,51,76,59,62,69,84,74,49,78,48,64,83,130

Secondary structure (DSSP, 8-state):
-EEEETTEEEE----GGGS--GGGSGGGTS-TT---SEEEEPPTT--SS-SEEEESTTEEEEE-TTS-EEEEEES--BSTTSSSPPB-PPP---EEE--

pLDDT: mean 92.43, std 6.63, range [69.88, 98.62]

Mean predicted aligned error: 4.31 Å